Protein AF-A0A1F8NEM5-F1 (afdb_monomer_lite)

Structure (mmCIF, N/CA/C/O backbone):
data_AF-A0A1F8NEM5-F1
#
_entry.id   AF-A0A1F8NEM5-F1
#
loop_
_atom_site.group_PDB
_atom_site.id
_atom_site.type_symbol
_atom_site.label_atom_id
_atom_site.label_alt_id
_atom_site.label_comp_id
_atom_site.label_asym_id
_atom_site.label_entity_id
_atom_site.label_seq_id
_atom_site.pdbx_PDB_ins_code
_atom_site.Cartn_x
_atom_site.Cartn_y
_atom_site.Cartn_z
_atom_site.occupancy
_atom_site.B_iso_or_equiv
_atom_site.auth_seq_id
_atom_site.auth_comp_id
_atom_site.auth_asym_id
_atom_site.auth_atom_id
_atom_site.pdbx_PDB_model_num
ATOM 1 N N . MET A 1 1 ? -16.601 -16.705 6.595 1.00 44.72 1 MET A N 1
ATOM 2 C CA . MET A 1 1 ? -16.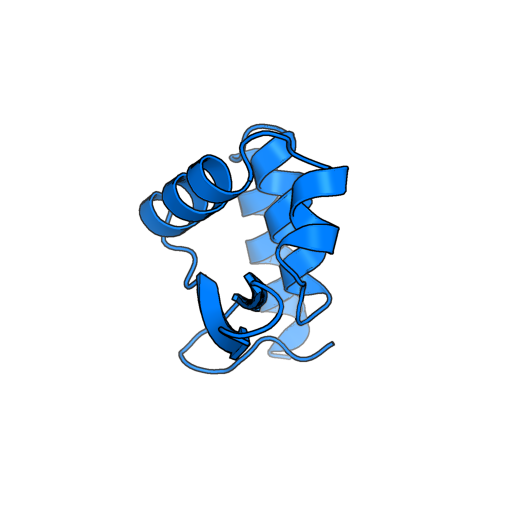838 -15.928 7.834 1.00 44.72 1 MET A CA 1
ATOM 3 C C . MET A 1 1 ? -15.741 -14.888 8.094 1.00 44.72 1 MET A C 1
ATOM 5 O O . MET A 1 1 ? -16.087 -13.783 8.478 1.00 44.72 1 MET A O 1
ATOM 9 N N . ALA A 1 2 ? -14.457 -15.157 7.802 1.00 52.41 2 ALA A N 1
ATOM 10 C CA . ALA A 1 2 ? -13.368 -14.173 7.968 1.00 52.41 2 ALA A CA 1
ATOM 11 C C . ALA A 1 2 ? -13.441 -12.944 7.025 1.00 52.41 2 ALA A C 1
ATOM 13 O O . ALA A 1 2 ? -13.054 -11.840 7.399 1.00 52.41 2 ALA A O 1
ATOM 14 N N . THR A 1 3 ? -13.983 -13.103 5.815 1.00 56.91 3 THR A N 1
ATOM 15 C CA . THR A 1 3 ? -14.055 -12.042 4.793 1.00 56.91 3 THR A CA 1
ATOM 16 C C . THR A 1 3 ? -15.027 -10.910 5.139 1.00 56.91 3 THR A C 1
ATOM 18 O O . THR A 1 3 ? -14.802 -9.761 4.762 1.00 56.91 3 THR A O 1
ATOM 21 N N . GLU A 1 4 ? -16.095 -11.204 5.881 1.00 49.94 4 GLU A N 1
ATOM 22 C CA . GLU A 1 4 ? -17.150 -10.229 6.182 1.00 49.94 4 GLU A CA 1
ATOM 23 C C . GLU A 1 4 ? -16.765 -9.292 7.332 1.00 49.94 4 GLU A C 1
ATOM 25 O O . GLU A 1 4 ? -16.923 -8.074 7.212 1.00 49.94 4 GLU A O 1
ATOM 30 N N . GLN A 1 5 ?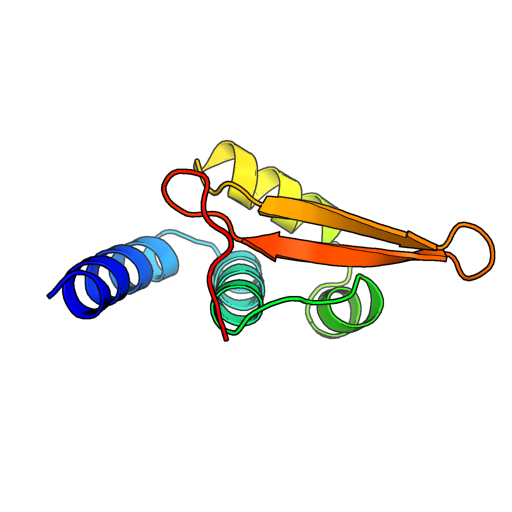 -16.164 -9.834 8.398 1.00 57.66 5 GLN A N 1
ATOM 31 C CA . GLN A 1 5 ? -15.618 -9.041 9.506 1.00 57.66 5 GLN A CA 1
ATOM 32 C C . GLN A 1 5 ? -14.486 -8.125 9.038 1.00 57.66 5 GLN A C 1
ATOM 34 O O . GLN A 1 5 ? -14.471 -6.943 9.390 1.00 57.66 5 GLN A O 1
ATOM 39 N N . LEU A 1 6 ? -13.613 -8.628 8.158 1.00 60.09 6 LEU A N 1
ATOM 40 C CA . LEU A 1 6 ? -12.557 -7.824 7.557 1.00 60.09 6 LEU A CA 1
ATOM 41 C C . LEU A 1 6 ? -13.140 -6.635 6.774 1.00 60.09 6 LEU A C 1
ATOM 43 O O . LEU A 1 6 ? -12.672 -5.505 6.898 1.00 60.09 6 LEU A O 1
ATOM 47 N N . SER A 1 7 ? -14.225 -6.854 6.026 1.00 58.78 7 SER A N 1
ATOM 48 C CA . SER A 1 7 ? -14.856 -5.806 5.217 1.00 58.78 7 SER A CA 1
ATOM 49 C C . SER A 1 7 ? -15.481 -4.663 6.039 1.00 58.78 7 SER A C 1
ATOM 51 O O . SER A 1 7 ? -15.392 -3.496 5.643 1.00 58.78 7 SER A O 1
ATOM 53 N N . LEU A 1 8 ? -16.087 -4.967 7.194 1.00 60.84 8 LEU A N 1
ATOM 54 C CA . LEU A 1 8 ? -16.720 -3.978 8.077 1.00 60.84 8 LEU A CA 1
ATOM 55 C C . LEU A 1 8 ? -15.682 -3.106 8.786 1.00 60.84 8 LEU A C 1
ATOM 57 O O . LEU A 1 8 ? -15.821 -1.880 8.827 1.00 60.84 8 LEU A O 1
ATOM 61 N N . GLN A 1 9 ? -14.610 -3.730 9.269 1.00 61.59 9 GLN A N 1
ATOM 62 C CA . GLN A 1 9 ? -13.504 -3.046 9.930 1.00 61.59 9 GLN A CA 1
ATOM 63 C C . GLN A 1 9 ? -12.807 -2.070 8.965 1.00 61.59 9 GLN A C 1
ATOM 65 O O . GLN A 1 9 ? -12.522 -0.927 9.317 1.00 61.59 9 GLN A O 1
ATOM 70 N N . LEU A 1 10 ? -12.658 -2.459 7.695 1.00 63.44 10 LEU A N 1
ATOM 71 C CA . LEU A 1 10 ? -12.066 -1.619 6.650 1.00 63.44 10 LEU A CA 1
ATOM 72 C C . LEU A 1 10 ? -12.933 -0.407 6.259 1.00 63.44 10 LEU A C 1
ATOM 74 O O . LEU A 1 10 ? -12.393 0.647 5.908 1.00 63.44 10 LEU A O 1
ATOM 78 N N . ARG A 1 11 ? -14.268 -0.524 6.308 1.00 62.72 11 ARG A N 1
ATOM 79 C CA . ARG A 1 11 ? -15.190 0.594 6.020 1.00 62.72 11 ARG A CA 1
ATOM 80 C C . ARG A 1 11 ? -15.154 1.660 7.113 1.00 62.72 11 ARG A C 1
ATOM 82 O O . ARG A 1 11 ? -15.088 2.845 6.789 1.00 62.72 11 ARG A O 1
ATOM 89 N N . ALA A 1 12 ? -15.152 1.247 8.380 1.00 60.44 12 ALA A N 1
ATOM 90 C CA . ALA A 1 12 ? -15.033 2.166 9.510 1.00 60.44 12 ALA A CA 1
ATOM 91 C C . ALA A 1 12 ? -13.694 2.927 9.485 1.00 60.44 12 ALA A C 1
ATOM 93 O O . ALA A 1 12 ? -13.655 4.131 9.739 1.00 60.44 12 ALA A O 1
ATOM 94 N N . GLU A 1 13 ? -12.612 2.255 9.088 1.00 60.44 13 GLU A N 1
ATOM 95 C CA . GLU A 1 13 ? -11.280 2.860 9.025 1.00 60.44 13 GLU A CA 1
ATOM 96 C C . GLU A 1 13 ? -11.146 3.875 7.876 1.00 60.44 13 GLU A C 1
ATOM 98 O O . GLU A 1 13 ? -10.569 4.950 8.049 1.00 60.44 13 GLU A O 1
ATOM 103 N N . ARG A 1 14 ? -11.771 3.607 6.719 1.00 61.59 14 ARG A N 1
ATOM 104 C CA . ARG A 1 14 ? -11.856 4.567 5.601 1.00 61.59 14 ARG A CA 1
ATOM 105 C C . ARG A 1 14 ? -12.524 5.886 5.996 1.00 61.59 14 ARG A C 1
ATOM 107 O O . ARG A 1 14 ? -12.101 6.923 5.496 1.00 61.59 14 ARG A O 1
ATOM 114 N N . ALA A 1 15 ? -13.496 5.867 6.909 1.00 58.41 15 ALA A N 1
ATOM 115 C CA . ALA A 1 15 ? -14.153 7.080 7.403 1.00 58.41 15 ALA A CA 1
ATOM 116 C C . ALA A 1 15 ? -13.241 7.947 8.301 1.00 58.41 15 ALA A C 1
ATOM 118 O O . ALA A 1 15 ? -13.449 9.153 8.400 1.00 58.41 15 ALA A O 1
ATOM 119 N N . ARG A 1 16 ? -12.206 7.362 8.927 1.00 59.25 16 ARG A N 1
ATOM 120 C CA . ARG A 1 16 ? -11.225 8.069 9.783 1.00 59.25 16 ARG A CA 1
ATOM 121 C C . ARG A 1 16 ? -9.986 8.561 9.027 1.00 59.25 16 ARG A C 1
ATOM 123 O O . ARG A 1 16 ? -9.127 9.257 9.583 1.00 59.25 16 ARG A O 1
ATOM 130 N N . LEU A 1 17 ? -9.824 8.156 7.773 1.00 62.88 17 LEU A N 1
ATOM 131 C CA . LEU A 1 17 ? -8.705 8.537 6.920 1.00 62.88 17 LEU A CA 1
ATOM 132 C C . LEU A 1 17 ? -9.080 9.769 6.089 1.00 62.88 17 LEU A C 1
ATOM 134 O O . LEU A 1 17 ? -10.145 9.819 5.488 1.00 62.88 17 LEU A O 1
ATOM 138 N N . GLY A 1 18 ? -8.180 10.756 5.991 1.00 70.44 18 GLY A N 1
ATOM 139 C CA . GLY A 1 18 ? -8.334 11.823 4.995 1.00 70.44 18 GLY A CA 1
ATOM 140 C C . GLY A 1 18 ? -8.424 11.221 3.586 1.00 70.44 18 GLY A C 1
ATOM 141 O O . GLY A 1 18 ? -7.769 10.210 3.317 1.00 70.44 18 GLY A O 1
ATOM 142 N N . GLY A 1 19 ? -9.217 11.821 2.689 1.00 77.81 19 GLY A N 1
ATOM 143 C CA . GLY A 1 19 ? -9.679 11.180 1.443 1.00 77.81 19 GLY A CA 1
ATOM 144 C C . GLY A 1 19 ? -8.594 10.502 0.591 1.00 77.81 19 GLY A C 1
ATOM 145 O O . GLY A 1 19 ? -8.808 9.410 0.073 1.00 77.81 19 GLY A O 1
ATOM 146 N N . GLN A 1 20 ? -7.387 11.074 0.517 1.00 81.88 20 GLN A N 1
ATOM 147 C CA . GLN A 1 20 ? -6.262 10.469 -0.215 1.00 81.88 20 GLN A CA 1
ATOM 148 C C . GLN A 1 20 ? -5.696 9.200 0.450 1.00 81.88 20 GLN A C 1
ATOM 150 O O . GLN A 1 20 ? -5.310 8.267 -0.253 1.00 81.88 20 GLN A O 1
ATOM 155 N N . CYS A 1 21 ? -5.648 9.129 1.786 1.00 87.69 21 CYS A N 1
ATOM 156 C CA . CYS A 1 21 ? -5.232 7.909 2.488 1.00 87.69 21 CYS A CA 1
ATOM 157 C C . CYS A 1 21 ? -6.283 6.804 2.338 1.00 87.69 21 CYS A C 1
ATOM 159 O O . CYS A 1 21 ? -5.921 5.654 2.108 1.00 87.69 21 CYS A O 1
ATOM 161 N N . ALA A 1 22 ? -7.573 7.153 2.427 1.00 86.75 22 ALA A N 1
ATOM 162 C CA . ALA A 1 22 ? -8.675 6.208 2.237 1.00 86.75 22 ALA A CA 1
ATOM 163 C C . ALA A 1 22 ? -8.681 5.607 0.820 1.00 86.75 22 ALA A C 1
ATOM 165 O O . ALA A 1 22 ? -8.999 4.428 0.638 1.00 86.75 22 ALA A O 1
ATOM 166 N N . LEU A 1 23 ? -8.298 6.415 -0.174 1.00 89.06 23 LEU A N 1
ATOM 167 C CA . LEU A 1 23 ? -8.161 5.989 -1.560 1.00 89.06 23 LEU A CA 1
ATOM 168 C C . LEU A 1 23 ? -6.993 5.011 -1.736 1.00 89.06 23 LEU A C 1
ATOM 170 O O . LEU A 1 23 ? -7.214 3.917 -2.246 1.00 89.06 23 LEU A O 1
ATOM 174 N N . ILE A 1 24 ? -5.789 5.346 -1.255 1.00 91.25 24 ILE A N 1
ATOM 175 C CA . ILE A 1 24 ? -4.624 4.442 -1.335 1.00 91.25 24 ILE A CA 1
ATOM 176 C C . ILE A 1 24 ? -4.890 3.133 -0.598 1.00 91.25 24 ILE A C 1
ATOM 178 O O . ILE A 1 24 ? -4.619 2.064 -1.141 1.00 91.25 24 ILE A O 1
ATOM 182 N N . LEU A 1 25 ? -5.457 3.199 0.610 1.00 90.88 25 LEU A N 1
ATOM 183 C CA . LEU 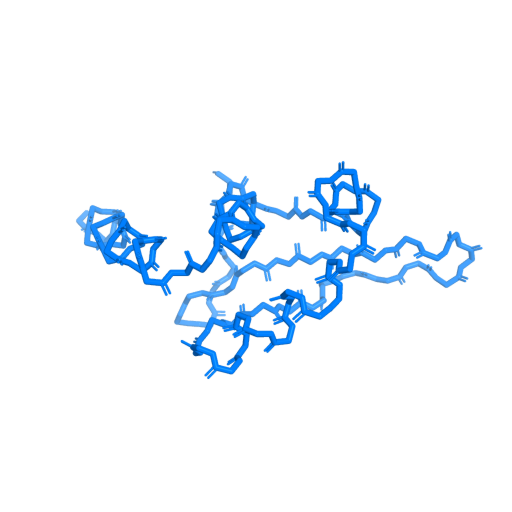A 1 25 ? -5.832 1.999 1.350 1.00 90.88 25 LEU A CA 1
ATOM 184 C C . LEU A 1 25 ? -6.822 1.154 0.544 1.00 90.88 25 LEU A C 1
ATOM 186 O O . LEU A 1 25 ? -6.638 -0.048 0.413 1.00 90.88 25 LEU A O 1
ATOM 190 N N . GLY A 1 26 ? -7.820 1.798 -0.060 1.00 90.31 26 GLY A N 1
ATOM 191 C CA . GLY A 1 26 ? -8.761 1.160 -0.970 1.00 90.31 26 GLY A CA 1
ATOM 192 C C . GLY A 1 26 ? -8.109 0.421 -2.130 1.00 90.31 26 GLY A C 1
ATOM 193 O O . GLY A 1 26 ? -8.490 -0.698 -2.445 1.00 90.31 26 GLY A O 1
ATOM 194 N N . MET A 1 27 ? -7.112 1.038 -2.759 1.00 90.81 27 MET A N 1
ATOM 195 C CA . MET A 1 27 ? -6.378 0.412 -3.853 1.00 90.81 27 MET A CA 1
ATOM 196 C C . MET A 1 27 ? -5.577 -0.803 -3.379 1.00 90.81 27 MET A C 1
ATOM 198 O O . MET A 1 27 ? -5.566 -1.814 -4.076 1.00 90.81 27 MET A O 1
ATOM 202 N N . LEU A 1 28 ? -4.936 -0.716 -2.209 1.00 92.12 28 LEU A N 1
ATOM 203 C CA . LEU A 1 28 ? -4.139 -1.805 -1.633 1.00 92.12 28 LEU A CA 1
ATOM 204 C C . LEU A 1 28 ? -5.003 -2.954 -1.092 1.00 92.12 28 LEU A C 1
ATOM 206 O O . LEU A 1 28 ? -4.562 -4.096 -1.075 1.00 92.12 28 LEU A O 1
ATOM 210 N N . GLN A 1 29 ? -6.246 -2.670 -0.696 1.00 91.19 29 GLN A N 1
ATOM 211 C CA . GLN A 1 29 ? -7.239 -3.690 -0.338 1.00 91.19 29 GLN A CA 1
ATOM 212 C C . GLN A 1 29 ? -7.665 -4.546 -1.536 1.00 91.19 29 GLN A C 1
ATOM 214 O O . GLN A 1 29 ? -8.122 -5.661 -1.343 1.00 91.19 29 GLN A O 1
ATOM 219 N N . THR A 1 30 ? -7.525 -4.034 -2.764 1.00 88.81 30 THR A N 1
ATOM 220 C CA . THR A 1 30 ? -7.811 -4.793 -4.000 1.00 88.81 30 THR A CA 1
ATOM 221 C C . THR A 1 30 ? -6.599 -5.573 -4.517 1.00 88.81 30 THR A C 1
ATOM 223 O O . THR A 1 30 ? -6.609 -6.058 -5.648 1.00 88.81 30 THR A O 1
ATOM 226 N N . GLY A 1 31 ? -5.530 -5.639 -3.721 1.00 90.38 31 GLY A N 1
ATOM 227 C CA . GLY A 1 31 ? -4.283 -6.318 -4.044 1.00 90.38 31 GLY A CA 1
ATOM 228 C C . GLY A 1 31 ? -3.112 -5.370 -4.296 1.00 90.38 31 GLY A C 1
ATOM 229 O O . GLY A 1 31 ? -3.159 -4.165 -4.029 1.00 90.38 31 GLY A O 1
ATOM 230 N N . ARG A 1 32 ? -2.027 -5.951 -4.811 1.00 94.00 32 ARG A N 1
ATOM 231 C CA . ARG A 1 32 ? -0.737 -5.284 -5.022 1.00 94.00 32 ARG A CA 1
ATOM 232 C C . ARG A 1 32 ? -0.857 -4.053 -5.919 1.00 94.00 32 ARG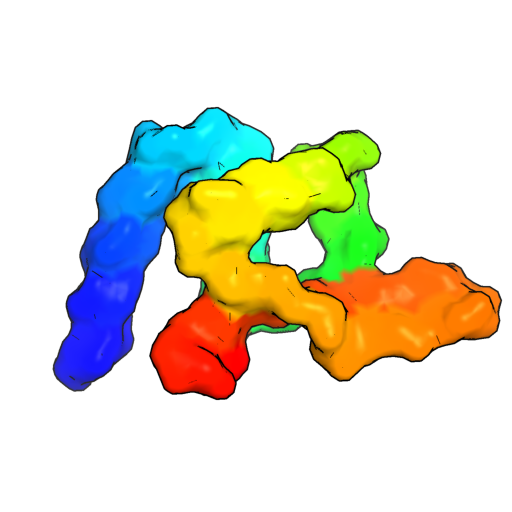 A C 1
ATOM 234 O O . ARG A 1 32 ? -1.560 -4.073 -6.930 1.00 94.00 32 ARG A O 1
ATOM 241 N N . ARG A 1 33 ? -0.118 -2.992 -5.585 1.00 96.06 33 ARG A N 1
ATOM 242 C CA . ARG A 1 33 ? -0.053 -1.749 -6.372 1.00 96.06 33 ARG A CA 1
ATOM 243 C C . ARG A 1 33 ? 1.368 -1.254 -6.525 1.00 96.06 33 ARG A C 1
ATOM 245 O O . ARG A 1 33 ? 2.152 -1.309 -5.582 1.00 96.06 33 ARG A O 1
ATOM 252 N N . THR A 1 34 ? 1.688 -0.725 -7.696 1.00 96.00 34 THR A N 1
ATOM 253 C CA . THR A 1 34 ? 3.000 -0.129 -7.950 1.00 96.00 34 THR A CA 1
ATOM 254 C C . THR A 1 34 ? 3.065 1.314 -7.445 1.00 96.00 34 THR A C 1
ATOM 256 O O . THR A 1 34 ? 2.044 1.993 -7.323 1.00 96.00 34 THR A O 1
ATOM 259 N N . ASN A 1 35 ? 4.267 1.831 -7.190 1.00 93.56 35 ASN A N 1
ATOM 260 C CA . ASN A 1 35 ? 4.488 3.261 -6.958 1.00 93.56 35 ASN A CA 1
ATOM 261 C C . ASN A 1 35 ? 3.922 4.128 -8.092 1.00 93.56 35 ASN A C 1
ATOM 263 O O . ASN A 1 35 ? 3.385 5.198 -7.813 1.00 93.56 35 ASN A O 1
ATOM 267 N N . THR A 1 36 ? 3.998 3.658 -9.338 1.00 92.94 36 THR A N 1
ATOM 268 C CA . THR A 1 36 ? 3.394 4.312 -10.505 1.00 92.94 36 THR A CA 1
ATOM 269 C C . THR A 1 36 ? 1.868 4.346 -10.423 1.00 92.94 36 THR A C 1
ATOM 271 O O . THR A 1 36 ? 1.266 5.360 -10.763 1.00 92.94 36 THR A O 1
ATOM 274 N N . ASP A 1 37 ? 1.220 3.286 -9.934 1.00 92.38 37 ASP A N 1
ATOM 275 C CA . ASP A 1 37 ? -0.234 3.289 -9.721 1.00 92.38 37 ASP A CA 1
ATOM 276 C C . ASP A 1 37 ? -0.623 4.273 -8.615 1.00 92.38 37 ASP A C 1
ATOM 278 O O . ASP A 1 37 ? -1.556 5.058 -8.767 1.00 92.38 37 ASP A O 1
ATOM 282 N N . LEU A 1 38 ? 0.105 4.258 -7.496 1.00 91.56 38 LEU A N 1
ATOM 283 C CA . LEU A 1 38 ? -0.197 5.107 -6.345 1.00 91.56 38 LEU A CA 1
ATOM 284 C C . LEU A 1 38 ? 0.056 6.593 -6.636 1.00 91.56 38 LEU A C 1
ATOM 286 O O . LEU A 1 38 ? -0.711 7.450 -6.187 1.00 91.56 38 LEU A O 1
ATOM 290 N N . SER A 1 39 ? 1.101 6.913 -7.403 1.00 90.81 39 SER A N 1
ATOM 291 C CA . SER A 1 39 ? 1.458 8.292 -7.745 1.00 90.81 39 SER A CA 1
ATOM 292 C C . SER A 1 39 ? 0.420 8.975 -8.639 1.00 90.81 39 SER A C 1
ATOM 294 O O . SER A 1 39 ? 0.214 10.181 -8.501 1.00 90.81 39 SER A O 1
ATOM 296 N N . ARG A 1 40 ? -0.309 8.215 -9.472 1.00 89.19 40 ARG A N 1
ATOM 297 C CA . ARG A 1 40 ? -1.420 8.727 -10.300 1.00 89.19 40 ARG A CA 1
ATOM 298 C C . ARG A 1 40 ? -2.576 9.294 -9.480 1.00 89.19 40 ARG A C 1
ATOM 300 O O . ARG A 1 40 ? -3.281 10.176 -9.957 1.00 89.19 40 ARG A O 1
ATOM 307 N N . HIS A 1 41 ? -2.769 8.807 -8.256 1.00 83.38 41 HIS A N 1
ATOM 308 C CA . HIS A 1 41 ? -3.862 9.247 -7.387 1.00 83.38 41 HIS A CA 1
ATOM 309 C C . HIS A 1 41 ? -3.399 10.126 -6.221 1.00 83.38 41 HIS A C 1
ATOM 311 O O . HIS A 1 41 ? -4.200 10.857 -5.634 1.00 83.38 41 HIS A O 1
ATOM 317 N N . ALA A 1 42 ? -2.111 10.080 -5.877 1.00 83.00 42 ALA A N 1
ATOM 318 C CA . ALA A 1 42 ? -1.529 10.927 -4.850 1.00 83.00 42 ALA A CA 1
ATOM 319 C C . ALA A 1 42 ? -0.085 11.304 -5.194 1.00 83.00 42 ALA A C 1
ATOM 321 O O . ALA A 1 42 ? 0.836 10.500 -5.054 1.00 83.00 42 ALA A O 1
ATOM 322 N N . LEU A 1 43 ? 0.137 12.585 -5.500 1.00 77.81 43 LEU A N 1
ATOM 323 C CA . LEU A 1 43 ? 1.475 13.142 -5.740 1.00 77.81 43 LEU A CA 1
ATOM 324 C C . LEU A 1 43 ? 2.461 12.839 -4.595 1.00 77.81 43 LEU A C 1
ATOM 326 O O . LEU A 1 43 ? 3.634 12.572 -4.833 1.00 77.81 43 LEU A O 1
ATOM 330 N N . LYS A 1 44 ? 1.980 12.824 -3.342 1.00 86.38 44 LYS A N 1
ATOM 331 C CA . LYS A 1 44 ? 2.761 12.462 -2.143 1.00 86.38 44 LYS A CA 1
ATOM 332 C C . LYS A 1 44 ? 2.382 11.085 -1.584 1.00 86.38 44 LYS A C 1
ATOM 334 O O . LYS A 1 44 ? 2.206 10.943 -0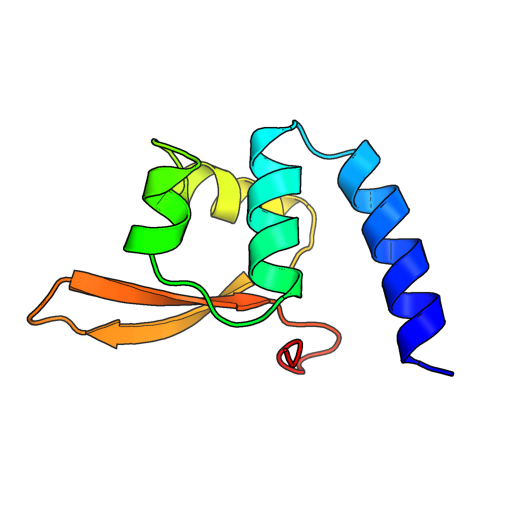.372 1.00 86.38 44 LYS A O 1
ATOM 339 N N . TYR A 1 45 ? 2.242 10.069 -2.440 1.00 89.69 45 TYR A N 1
ATOM 340 C CA . TYR A 1 45 ? 1.838 8.720 -2.016 1.00 89.69 45 TYR A CA 1
ATOM 341 C C . TYR A 1 45 ? 2.727 8.143 -0.899 1.00 89.69 45 TYR A C 1
ATOM 343 O O . TYR A 1 45 ? 2.200 7.549 0.035 1.00 89.69 45 TYR A O 1
ATOM 351 N N . GLY A 1 46 ? 4.046 8.383 -0.919 1.00 89.88 46 GLY A N 1
ATOM 352 C CA . GLY A 1 46 ? 4.958 7.909 0.131 1.00 89.88 46 GLY A CA 1
ATOM 353 C C . GLY A 1 46 ? 4.603 8.447 1.522 1.00 89.88 46 GLY A C 1
ATOM 354 O O . GLY A 1 46 ? 4.580 7.696 2.493 1.00 89.88 46 GLY A O 1
ATOM 355 N N . GLY A 1 47 ? 4.208 9.722 1.608 1.00 90.44 47 GLY A N 1
ATOM 356 C CA . GLY A 1 47 ? 3.692 10.302 2.849 1.00 90.44 47 GLY A CA 1
ATOM 357 C C . GLY A 1 47 ? 2.383 9.650 3.291 1.00 90.44 47 GLY A C 1
ATOM 358 O O . GLY A 1 47 ? 2.179 9.424 4.478 1.00 90.44 47 GLY A O 1
ATOM 359 N N . ARG A 1 48 ? 1.511 9.276 2.347 1.00 91.00 48 ARG A N 1
ATOM 360 C CA . ARG A 1 48 ? 0.254 8.578 2.660 1.00 91.00 48 ARG A CA 1
ATOM 361 C C . ARG A 1 48 ? 0.486 7.152 3.146 1.00 91.00 48 ARG A C 1
ATOM 363 O O . ARG A 1 48 ? -0.178 6.741 4.087 1.00 91.00 48 ARG A O 1
ATOM 370 N N . ILE A 1 49 ? 1.456 6.434 2.583 1.00 92.38 49 ILE A N 1
ATOM 371 C CA . ILE A 1 49 ? 1.882 5.124 3.096 1.00 92.38 49 ILE A CA 1
ATOM 372 C C . ILE A 1 49 ? 2.395 5.259 4.534 1.00 92.38 49 ILE A C 1
ATOM 374 O O . ILE A 1 49 ? 1.996 4.481 5.397 1.00 92.38 49 ILE A O 1
ATOM 378 N N . SER A 1 50 ? 3.226 6.266 4.818 1.00 92.69 50 SER A N 1
ATOM 379 C CA . SER A 1 50 ? 3.700 6.525 6.183 1.00 92.69 50 SER A CA 1
ATOM 380 C C . SER A 1 50 ? 2.553 6.825 7.152 1.00 92.69 50 SER A C 1
ATOM 382 O O . SER A 1 50 ? 2.540 6.294 8.257 1.00 92.69 50 SER A O 1
ATOM 384 N N . GLU A 1 51 ? 1.564 7.621 6.743 1.00 91.06 51 GLU A N 1
ATOM 385 C CA . GLU A 1 51 ? 0.372 7.894 7.558 1.00 91.06 51 GLU A CA 1
ATOM 386 C C . GLU A 1 51 ? -0.485 6.641 7.789 1.00 91.06 51 GLU A C 1
ATOM 388 O O . GLU A 1 51 ? -0.965 6.428 8.899 1.00 91.06 51 GLU A O 1
ATOM 393 N N . LEU A 1 52 ? -0.644 5.780 6.778 1.00 90.94 52 LEU A N 1
ATOM 394 C CA . LEU A 1 52 ? -1.343 4.500 6.929 1.00 90.94 52 LEU A CA 1
ATOM 395 C C . LEU A 1 52 ? -0.639 3.597 7.950 1.00 90.94 52 LEU A C 1
ATOM 397 O O . LEU A 1 52 ? -1.299 3.049 8.829 1.00 90.94 52 LEU A O 1
ATOM 401 N N . ARG A 1 53 ? 0.696 3.512 7.899 1.00 92.88 53 ARG A N 1
ATOM 402 C CA . ARG A 1 53 ? 1.494 2.750 8.874 1.00 92.88 53 ARG A CA 1
ATOM 403 C C . ARG A 1 53 ? 1.363 3.292 10.293 1.00 92.88 53 ARG A C 1
ATOM 405 O O . ARG A 1 53 ? 1.170 2.516 11.220 1.00 92.88 53 ARG A O 1
ATOM 412 N N . LYS A 1 54 ? 1.401 4.618 10.470 1.00 91.06 54 LYS A N 1
ATOM 413 C CA . LYS A 1 54 ? 1.166 5.254 11.782 1.00 91.06 54 LYS A CA 1
ATOM 414 C C . LYS A 1 54 ? -0.222 4.947 12.340 1.00 91.06 54 LYS A C 1
ATOM 416 O O . LYS A 1 54 ? -0.387 4.876 13.550 1.00 91.06 54 LYS A O 1
ATOM 421 N N . LYS A 1 55 ? -1.209 4.765 11.461 1.00 87.62 55 LYS A N 1
ATOM 422 C CA . LYS A 1 55 ? -2.575 4.366 11.819 1.00 87.62 55 LYS A CA 1
ATOM 423 C C . LYS A 1 55 ? -2.740 2.854 12.015 1.00 87.62 55 LYS A C 1
ATOM 425 O O . LYS A 1 55 ? -3.858 2.393 12.197 1.00 87.62 55 LYS A O 1
ATOM 430 N N . GLY A 1 56 ? -1.646 2.091 12.001 1.00 90.19 56 GLY A N 1
ATOM 431 C CA . GLY A 1 56 ? -1.647 0.656 12.282 1.00 90.19 56 GLY A CA 1
ATOM 432 C C . GLY A 1 56 ? -1.877 -0.236 11.062 1.00 90.19 56 GLY A C 1
ATOM 433 O O . GLY A 1 56 ? -1.982 -1.447 11.219 1.00 90.19 56 GLY A O 1
ATOM 434 N N . HIS A 1 57 ? -1.932 0.315 9.845 1.00 91.38 57 HIS A N 1
ATOM 435 C CA . HIS A 1 57 ? -2.012 -0.510 8.641 1.00 91.38 57 HIS A CA 1
ATOM 436 C C . HIS A 1 57 ? -0.644 -1.074 8.263 1.00 91.38 57 HIS A C 1
ATOM 438 O O . HIS A 1 57 ? 0.319 -0.329 8.053 1.00 91.38 57 HIS A O 1
ATOM 444 N N . ASP A 1 58 ? -0.578 -2.386 8.075 1.00 94.44 58 ASP A N 1
ATOM 445 C CA . ASP A 1 58 ? 0.645 -3.065 7.669 1.00 94.44 58 ASP A CA 1
ATOM 446 C C . ASP A 1 58 ? 0.823 -3.019 6.143 1.00 94.44 58 ASP A C 1
ATOM 448 O O . ASP A 1 58 ? 0.448 -3.927 5.405 1.00 94.44 58 ASP A O 1
ATOM 452 N N . VAL A 1 59 ? 1.357 -1.903 5.643 1.00 94.62 59 VAL A N 1
ATOM 453 C CA . VAL A 1 59 ? 1.687 -1.737 4.220 1.00 94.62 59 VAL A CA 1
ATOM 454 C C . VAL A 1 59 ? 3.166 -2.023 4.001 1.00 94.62 59 VAL A C 1
ATOM 456 O O . VAL A 1 59 ? 4.025 -1.249 4.445 1.00 94.62 59 VAL A O 1
ATOM 459 N N . ARG A 1 60 ? 3.483 -3.077 3.248 1.00 95.25 60 ARG A N 1
ATOM 460 C CA . ARG A 1 60 ? 4.861 -3.521 2.990 1.00 95.25 60 ARG A CA 1
ATOM 461 C C . ARG A 1 60 ? 5.239 -3.363 1.523 1.00 95.25 60 ARG A C 1
ATOM 463 O O . ARG A 1 60 ? 4.380 -3.352 0.646 1.00 95.25 60 ARG A O 1
ATOM 470 N N . VAL A 1 61 ? 6.539 -3.228 1.274 1.00 95.88 61 VAL A N 1
ATOM 471 C CA . VAL A 1 61 ? 7.109 -3.383 -0.069 1.00 95.88 61 VAL A CA 1
ATOM 472 C C . VAL A 1 61 ? 7.338 -4.873 -0.281 1.00 95.88 61 VAL A C 1
ATOM 474 O O . VAL A 1 61 ? 8.025 -5.489 0.528 1.00 95.88 61 VAL A O 1
ATOM 477 N N . VAL A 1 62 ? 6.752 -5.435 -1.334 1.00 95.56 62 VAL A N 1
ATOM 478 C CA . VAL A 1 62 ? 6.878 -6.866 -1.665 1.00 95.56 62 VAL A CA 1
ATOM 479 C C . VAL A 1 62 ? 7.839 -7.112 -2.822 1.00 95.56 62 VAL A C 1
ATOM 481 O O . VAL A 1 62 ? 8.405 -8.192 -2.926 1.00 95.56 62 VAL A O 1
ATOM 484 N N . GLU A 1 63 ? 8.069 -6.103 -3.661 1.00 95.19 63 GLU A N 1
ATOM 485 C CA . GLU A 1 63 ? 8.999 -6.187 -4.783 1.00 95.19 63 GLU A CA 1
ATOM 486 C C . GLU A 1 63 ? 9.607 -4.814 -5.065 1.00 95.19 63 GLU A C 1
ATOM 488 O O . GLU A 1 63 ? 8.940 -3.778 -4.942 1.00 95.19 63 GLU A O 1
ATOM 493 N N . ARG A 1 64 ? 10.884 -4.804 -5.448 1.00 95.56 64 ARG A N 1
ATOM 494 C CA . ARG A 1 64 ? 11.590 -3.591 -5.841 1.00 95.56 64 ARG A CA 1
ATOM 495 C C . ARG A 1 64 ? 12.522 -3.879 -7.004 1.00 95.56 64 ARG A C 1
ATOM 497 O O . ARG A 1 64 ? 13.470 -4.644 -6.862 1.00 95.56 64 ARG A O 1
ATOM 504 N N . ASN A 1 65 ? 12.269 -3.219 -8.123 1.00 95.06 65 ASN A N 1
ATOM 505 C CA . ASN A 1 65 ? 13.142 -3.245 -9.280 1.00 95.06 65 ASN A CA 1
ATOM 506 C C . ASN A 1 65 ? 14.035 -1.995 -9.248 1.00 95.06 65 ASN A C 1
ATOM 508 O O . ASN A 1 65 ? 13.550 -0.869 -9.369 1.00 95.06 65 ASN A O 1
ATOM 512 N N . TYR A 1 66 ? 15.338 -2.196 -9.049 1.00 93.25 66 TYR A N 1
ATOM 513 C CA . TYR A 1 66 ? 16.315 -1.107 -8.946 1.00 93.25 66 TYR A CA 1
ATOM 514 C C . TYR A 1 66 ? 16.714 -0.519 -10.302 1.00 93.25 66 TYR A C 1
ATOM 516 O O . TYR A 1 66 ? 17.122 0.636 -10.351 1.00 93.25 66 TYR A O 1
ATOM 524 N N . GLU A 1 67 ? 16.559 -1.276 -11.387 1.00 94.00 67 GLU A N 1
ATOM 525 C CA . GLU A 1 67 ? 16.867 -0.815 -12.744 1.00 94.00 67 GLU A CA 1
ATOM 526 C C . GLU A 1 67 ? 15.805 0.166 -13.252 1.00 94.00 67 GLU A C 1
ATOM 528 O O . GLU A 1 67 ? 16.123 1.180 -13.864 1.00 94.00 67 GLU A O 1
ATOM 533 N N . THR A 1 68 ? 14.531 -0.107 -12.957 1.00 92.12 68 THR A N 1
ATOM 534 C CA . THR A 1 68 ? 13.390 0.706 -13.420 1.00 92.12 68 THR A CA 1
ATOM 535 C C . THR A 1 68 ? 12.849 1.664 -12.357 1.00 92.12 68 THR A C 1
ATOM 537 O O . THR A 1 68 ? 12.055 2.550 -12.667 1.00 92.12 68 THR A O 1
ATOM 540 N N . GLY A 1 69 ? 13.224 1.478 -11.088 1.00 92.06 69 GLY A N 1
ATOM 541 C CA . GLY A 1 69 ? 12.659 2.209 -9.951 1.00 92.06 69 GLY A CA 1
ATOM 542 C C . GLY A 1 69 ? 11.229 1.789 -9.578 1.00 92.06 69 GLY A C 1
ATOM 543 O O . GLY A 1 69 ? 10.614 2.411 -8.702 1.00 92.06 69 GLY A O 1
ATOM 544 N N . LEU A 1 70 ? 10.677 0.745 -10.206 1.00 94.75 70 LEU A N 1
ATOM 545 C CA . LEU A 1 70 ? 9.344 0.232 -9.899 1.00 94.75 70 LEU A CA 1
ATOM 546 C C . LEU A 1 70 ? 9.336 -0.420 -8.510 1.00 94.75 70 LEU A C 1
ATOM 548 O O . LEU A 1 70 ? 10.180 -1.253 -8.184 1.00 94.75 70 LEU A O 1
ATOM 552 N N . THR A 1 71 ? 8.378 -0.035 -7.671 1.00 96.25 71 THR A N 1
ATOM 553 C CA . THR A 1 71 ? 8.210 -0.605 -6.325 1.00 96.25 71 THR A CA 1
ATOM 554 C C . THR A 1 71 ? 6.781 -1.087 -6.156 1.00 96.25 71 THR A C 1
ATOM 556 O O . THR A 1 71 ? 5.855 -0.319 -6.404 1.00 96.25 71 THR A O 1
ATOM 559 N N . VAL A 1 72 ? 6.598 -2.330 -5.716 1.00 95.94 72 VAL A N 1
ATOM 560 C CA . VAL A 1 72 ? 5.284 -2.938 -5.490 1.00 95.94 72 VAL A CA 1
ATOM 561 C C . VAL A 1 72 ? 4.977 -2.952 -3.999 1.00 95.94 72 VAL A C 1
ATOM 563 O O . VAL A 1 72 ? 5.777 -3.413 -3.184 1.00 95.94 72 VAL A O 1
ATOM 566 N N . TYR A 1 73 ? 3.796 -2.458 -3.651 1.00 95.75 73 TYR A N 1
ATOM 567 C CA . TYR A 1 73 ? 3.268 -2.406 -2.298 1.00 95.75 73 TYR A CA 1
ATOM 568 C C . TYR A 1 73 ? 2.090 -3.358 -2.148 1.00 95.75 73 TYR A C 1
ATOM 570 O O . TYR A 1 73 ? 1.270 -3.485 -3.060 1.00 95.75 73 TYR A O 1
ATOM 578 N N . ALA A 1 74 ? 1.978 -3.966 -0.972 1.00 94.69 74 ALA A N 1
ATOM 579 C CA . ALA A 1 74 ? 0.838 -4.784 -0.594 1.00 94.69 74 ALA A CA 1
ATOM 580 C C . ALA A 1 74 ? 0.386 -4.459 0.832 1.00 94.69 74 ALA A C 1
ATOM 582 O O . ALA A 1 74 ? 1.183 -4.013 1.668 1.00 94.69 74 ALA A O 1
ATOM 583 N N 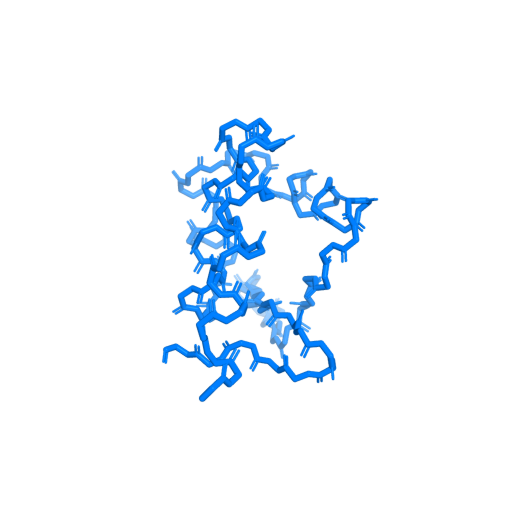. LEU A 1 75 ? -0.905 -4.662 1.087 1.00 94.69 75 LEU A N 1
ATOM 584 C CA . LEU A 1 75 ? -1.480 -4.600 2.424 1.00 94.69 75 LEU A CA 1
ATOM 585 C C . LEU A 1 75 ? -1.414 -5.989 3.054 1.00 94.69 75 LEU A C 1
ATOM 587 O O . LEU A 1 75 ? -1.736 -6.978 2.401 1.00 94.69 75 LEU A O 1
ATOM 591 N N . PHE A 1 76 ? -1.031 -6.039 4.322 1.00 91.62 76 PHE A N 1
ATOM 592 C CA . PHE A 1 76 ? -1.043 -7.239 5.136 1.00 91.62 76 PHE A CA 1
ATOM 593 C C . PHE A 1 76 ? -2.076 -7.097 6.253 1.00 91.62 76 PHE A C 1
ATOM 595 O O . PHE A 1 76 ? -2.260 -6.020 6.825 1.00 91.62 76 PHE A O 1
ATOM 602 N N . VAL A 1 77 ? -2.758 -8.195 6.551 1.00 88.44 77 VAL A N 1
ATOM 603 C CA . VAL A 1 77 ? -3.680 -8.344 7.676 1.00 88.44 77 VAL A CA 1
ATOM 604 C C . VAL A 1 77 ? -3.301 -9.639 8.377 1.00 88.44 77 VAL A C 1
ATOM 606 O O . VAL A 1 77 ? -3.170 -10.671 7.725 1.00 88.44 77 VAL A O 1
ATOM 609 N N . ASP A 1 78 ? -3.051 -9.573 9.685 1.00 87.94 78 ASP A N 1
ATOM 610 C CA . ASP A 1 78 ? -2.616 -10.719 10.499 1.00 87.94 78 ASP A CA 1
ATOM 611 C C . ASP A 1 78 ? -1.394 -11.460 9.918 1.00 87.94 78 ASP A C 1
ATOM 613 O O . ASP A 1 78 ? -1.257 -12.678 10.003 1.00 87.94 78 ASP A O 1
ATOM 617 N N . GLY A 1 79 ? -0.488 -10.706 9.284 1.00 84.75 79 GLY A N 1
ATOM 618 C CA . GLY A 1 79 ? 0.717 -11.240 8.648 1.00 84.75 79 GLY A CA 1
ATOM 619 C C . GLY A 1 79 ? 0.489 -11.902 7.286 1.00 84.75 79 GLY A C 1
ATOM 620 O O . GLY A 1 79 ? 1.463 -12.322 6.662 1.00 84.75 79 GLY A O 1
ATOM 621 N N . GLN A 1 80 ? -0.748 -11.945 6.790 1.00 86.06 80 GLN A N 1
ATOM 622 C CA . GLN A 1 80 ? -1.072 -12.435 5.455 1.00 86.06 80 GLN A CA 1
ATOM 623 C C . GLN A 1 80 ? -1.294 -11.283 4.486 1.00 86.06 80 GLN A C 1
ATOM 625 O O . GLN A 1 80 ? -1.922 -10.281 4.821 1.00 86.06 80 GLN A O 1
ATOM 630 N N . GLU A 1 81 ? -0.771 -11.426 3.273 1.00 88.31 81 GLU A N 1
ATOM 631 C CA . GLU A 1 81 ? -1.050 -10.477 2.203 1.00 88.31 81 GLU A CA 1
ATOM 632 C C . GLU A 1 81 ? -2.544 -10.516 1.868 1.00 88.31 81 GLU A C 1
ATOM 634 O O . GLU A 1 81 ? -3.099 -11.599 1.697 1.00 88.31 81 GLU A O 1
ATOM 639 N N . VAL A 1 82 ? -3.184 -9.349 1.759 1.00 85.38 82 VAL A N 1
ATOM 640 C CA . VAL A 1 82 ? -4.583 -9.253 1.335 1.00 85.38 82 VAL A CA 1
ATOM 641 C C . VAL A 1 82 ? -4.676 -9.695 -0.127 1.00 85.38 82 VAL A C 1
ATOM 643 O O . VAL A 1 82 ? -4.158 -8.993 -1.005 1.00 85.38 82 VAL A O 1
ATOM 646 N N . PRO A 1 83 ? -5.306 -10.853 -0.404 1.00 72.31 83 PRO A N 1
ATOM 647 C CA . PRO A 1 83 ? -5.460 -11.330 -1.763 1.00 72.31 83 PRO A CA 1
ATOM 648 C C . PRO A 1 83 ? -6.446 -10.434 -2.517 1.00 72.31 83 PRO A C 1
ATOM 650 O O . PRO A 1 83 ? -7.324 -9.807 -1.922 1.00 72.31 83 PRO A O 1
ATOM 653 N N . ARG A 1 84 ? -6.262 -10.374 -3.835 1.00 69.25 84 ARG A N 1
ATOM 654 C CA . ARG A 1 84 ? -7.144 -9.652 -4.754 1.00 69.25 84 ARG A CA 1
ATOM 655 C C . ARG A 1 84 ? -8.561 -10.220 -4.760 1.00 69.25 84 ARG A C 1
ATOM 657 O O . ARG A 1 84 ? -8.686 -11.464 -4.747 1.00 69.25 84 ARG A O 1
#

pLDDT: mean 83.56, std 13.89, range [44.72, 96.25]

Radius of gyration: 12.62 Å; chains: 1; bounding box: 34×29×26 Å

Secondary structure (DSSP, 8-state):
-HHHHHHHHHHHHHHHS-HHHHHHHHHHHTS-EEHHHHHHH-TTHHHHHHHHHHTT-EEEEEEE-TTT--EEEEEEETTEE---

Sequence (84 aa):
MATEQLSLQLRAERARLGGQCALILGMLQTGRRTNTDLSRHALKYGGRISELRKKGHDVRVVERNYETGLTVYALFVDGQEVPR

Foldseek 3Di:
DVVVVVVVVLVVVLVVDDVLLSVVVVVQLAPKDKPVRSCVSPVPSVVSVVVCVVVVWDKDFPDADPVVRITMIHTDDPNHTNYD